Protein AF-A0A2A5DUU1-F1 (afdb_monomer)

Solvent-accessible surface area (backbone atoms only — not comparable to full-atom values): 7244 Å² total; per-residue (Å²): 137,86,80,73,87,77,82,71,78,72,78,77,80,67,63,37,72,60,85,49,74,66,54,53,49,50,52,52,51,27,50,52,50,21,58,73,30,37,87,80,29,57,70,79,56,52,20,48,47,55,41,53,52,52,51,52,49,44,42,37,65,31,34,47,46,62,47,83,83,57,50,54,77,48,55,52,60,48,50,54,52,50,54,54,34,72,78,40,67,88,54,61,54,82,56,53,51,56,53,54,51,48,49,52,51,50,53,52,50,53,36,66,72,35,98,82,50,42,12,61,88,56,78,130

Structure (mmCIF, N/CA/C/O backbone):
data_AF-A0A2A5DUU1-F1
#
_entry.id   AF-A0A2A5DUU1-F1
#
loop_
_atom_site.group_PDB
_atom_site.id
_atom_site.type_symbol
_atom_site.label_atom_id
_atom_site.label_alt_id
_atom_site.label_comp_id
_atom_site.label_asym_id
_atom_site.label_entity_id
_atom_site.label_seq_id
_atom_site.pdbx_PDB_ins_code
_atom_site.Cartn_x
_atom_site.Cartn_y
_atom_site.Cartn_z
_atom_site.occupancy
_atom_site.B_iso_or_equiv
_atom_site.auth_seq_id
_atom_site.auth_comp_id
_atom_site.auth_asym_id
_atom_site.auth_atom_id
_atom_site.pdbx_PDB_model_num
ATOM 1 N N . MET A 1 1 ? -28.867 33.594 7.915 1.00 38.88 1 MET A N 1
ATOM 2 C CA . MET A 1 1 ? -28.422 32.859 6.708 1.00 38.88 1 MET A CA 1
ATOM 3 C C . MET A 1 1 ? -28.779 31.393 6.877 1.00 38.88 1 MET A C 1
ATOM 5 O O . MET A 1 1 ? -28.417 30.801 7.885 1.00 38.88 1 MET A O 1
ATOM 9 N N . ARG A 1 2 ? -29.594 30.869 5.960 1.00 39.72 2 ARG A N 1
ATOM 10 C CA . ARG A 1 2 ? -30.278 29.572 6.033 1.00 39.72 2 ARG A CA 1
ATOM 11 C C . ARG A 1 2 ? -29.425 28.554 5.268 1.00 39.72 2 ARG A C 1
ATOM 13 O O . ARG A 1 2 ? -29.314 28.666 4.052 1.00 39.72 2 ARG A O 1
ATOM 20 N N . TRP A 1 3 ? -28.778 27.630 5.972 1.00 48.56 3 TRP A N 1
ATOM 21 C CA . TRP A 1 3 ? -28.020 26.539 5.354 1.00 48.56 3 TRP A CA 1
ATOM 22 C C . TRP A 1 3 ? -28.996 25.430 4.934 1.00 48.56 3 TRP A C 1
ATOM 24 O O . TRP A 1 3 ? -29.920 25.110 5.680 1.00 48.56 3 TRP A O 1
ATOM 34 N N . GLY A 1 4 ? -28.841 24.943 3.698 1.00 47.44 4 GLY A N 1
ATOM 35 C CA . GLY A 1 4 ? -29.728 23.987 3.028 1.00 47.44 4 GLY A CA 1
ATOM 36 C C . GLY A 1 4 ? -29.785 22.601 3.685 1.00 47.44 4 GLY A C 1
ATOM 37 O O . GLY A 1 4 ? -29.107 22.365 4.686 1.00 47.44 4 GLY A O 1
ATOM 38 N N . PRO A 1 5 ? -30.617 21.687 3.147 1.00 51.97 5 PRO A N 1
ATOM 39 C CA . PRO A 1 5 ? -30.901 20.403 3.768 1.00 51.97 5 PRO A CA 1
ATOM 40 C C . PRO A 1 5 ? -29.599 19.627 3.933 1.00 51.97 5 PRO A C 1
ATOM 42 O O . PRO A 1 5 ? -28.876 19.351 2.978 1.00 51.97 5 PRO A O 1
ATOM 45 N N . PHE A 1 6 ? -29.309 19.356 5.196 1.00 50.03 6 PHE A N 1
ATOM 46 C CA . PHE A 1 6 ? -28.164 18.628 5.686 1.00 50.03 6 PHE A CA 1
ATOM 47 C C . PHE A 1 6 ? -27.941 17.356 4.857 1.00 50.03 6 PHE A C 1
ATOM 49 O O . PHE A 1 6 ? -28.693 16.391 4.977 1.00 50.03 6 PHE A O 1
ATOM 56 N N . LEU A 1 7 ? -26.849 17.317 4.089 1.00 45.41 7 LEU A N 1
ATOM 57 C CA . LEU A 1 7 ? -26.097 16.078 3.919 1.00 45.41 7 LEU A CA 1
ATOM 58 C C . LEU A 1 7 ? -25.581 15.719 5.314 1.00 45.41 7 LEU A C 1
ATOM 60 O O . LEU A 1 7 ? -24.480 16.097 5.714 1.00 45.41 7 LEU A O 1
ATOM 64 N N . THR A 1 8 ? -26.422 15.066 6.110 1.00 45.69 8 THR A N 1
ATOM 65 C CA . THR A 1 8 ? -25.992 14.396 7.327 1.00 45.69 8 THR A CA 1
ATOM 66 C C . THR A 1 8 ? -25.064 13.280 6.879 1.00 45.69 8 THR A C 1
ATOM 68 O O . THR A 1 8 ? -25.497 12.177 6.557 1.00 45.69 8 THR A O 1
ATOM 71 N N . PHE A 1 9 ? -23.764 13.570 6.824 1.00 40.12 9 PHE A N 1
ATOM 72 C CA . PHE A 1 9 ? -22.739 12.539 6.789 1.00 40.12 9 PHE A CA 1
ATOM 73 C C . PHE A 1 9 ? -22.858 11.768 8.103 1.00 40.12 9 PHE A C 1
ATOM 75 O O . PHE A 1 9 ? -22.238 12.111 9.110 1.00 40.12 9 PHE A O 1
ATOM 82 N N . SER A 1 10 ? -23.730 10.760 8.130 1.00 44.91 10 SER A N 1
ATOM 83 C CA . SER A 1 10 ? -23.796 9.822 9.235 1.00 44.91 10 SER A CA 1
ATOM 84 C C . SER A 1 10 ? -22.458 9.098 9.255 1.00 44.91 10 SER A C 1
ATOM 86 O O . SER A 1 10 ? -22.173 8.274 8.384 1.00 44.91 10 SER A O 1
ATOM 88 N N . VAL A 1 11 ? -21.603 9.444 10.216 1.00 50.75 11 VAL A N 1
ATOM 89 C CA . VAL A 1 11 ? -20.380 8.691 10.483 1.00 50.75 11 VAL A CA 1
ATOM 90 C C . VAL A 1 11 ? -20.832 7.303 10.911 1.00 50.75 11 VAL A C 1
ATOM 92 O O . VAL A 1 11 ? -21.287 7.109 12.038 1.00 50.75 11 VAL A O 1
ATOM 95 N N . GLN A 1 12 ? -20.788 6.356 9.979 1.00 52.03 12 GLN A N 1
ATOM 96 C CA . GLN A 1 12 ? -21.210 4.986 10.215 1.00 52.03 12 GLN A CA 1
ATOM 97 C C . GLN A 1 12 ? -20.211 4.358 11.199 1.00 52.03 12 GLN A C 1
ATOM 99 O O . GLN A 1 12 ? -19.122 3.926 10.826 1.00 52.03 12 GLN A O 1
ATOM 104 N N . LYS A 1 13 ? -20.569 4.381 12.489 1.00 54.84 13 LYS A N 1
ATOM 105 C CA . LYS A 1 13 ? -19.784 3.851 13.622 1.00 54.84 13 LYS A CA 1
ATOM 106 C C . LYS A 1 13 ? -19.772 2.320 13.692 1.00 54.84 13 LYS A C 1
ATOM 108 O O . LYS A 1 13 ? -19.287 1.754 14.665 1.00 54.84 13 LYS A O 1
ATOM 113 N N . GLU A 1 14 ? -20.328 1.642 12.697 1.00 59.09 14 GLU A N 1
ATOM 114 C CA . GLU A 1 14 ? -20.446 0.190 12.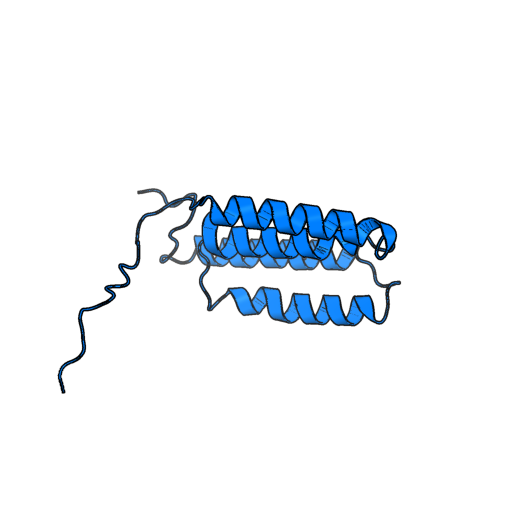704 1.00 59.09 14 GLU A CA 1
ATOM 115 C C . GLU A 1 14 ? -19.073 -0.451 12.516 1.00 59.09 14 GLU A C 1
ATOM 117 O O . GLU A 1 14 ? -18.386 -0.209 11.517 1.00 59.09 14 GLU A O 1
ATOM 122 N N . ALA A 1 15 ? -18.696 -1.259 13.505 1.00 62.38 15 ALA A N 1
ATOM 123 C CA . ALA A 1 15 ? -17.556 -2.154 13.465 1.00 62.38 15 ALA A CA 1
ATOM 124 C C . ALA A 1 15 ? -17.667 -3.112 12.272 1.00 62.38 15 ALA A C 1
ATOM 126 O O . ALA A 1 15 ? -18.700 -3.761 12.106 1.00 62.38 15 ALA A O 1
ATOM 127 N N . GLY A 1 16 ? -16.606 -3.234 11.471 1.00 66.75 16 GLY A N 1
ATOM 128 C CA . GLY A 1 16 ? -16.502 -4.313 10.486 1.00 66.75 16 GLY A CA 1
ATOM 129 C C . GLY A 1 16 ? -15.943 -3.933 9.117 1.00 66.75 16 GLY A C 1
ATOM 130 O O . GLY A 1 16 ? -15.595 -2.784 8.829 1.00 66.75 16 GLY A O 1
ATOM 131 N N . PHE A 1 17 ? -15.863 -4.956 8.270 1.00 73.62 17 PHE A N 1
ATOM 132 C CA . PHE A 1 17 ? -15.370 -4.906 6.897 1.00 73.62 17 PHE A CA 1
ATOM 133 C C . PHE A 1 17 ? -16.336 -4.151 5.978 1.00 73.62 17 PHE A C 1
ATOM 135 O O . PHE A 1 17 ? -17.530 -4.450 5.966 1.00 73.62 17 PHE A O 1
ATOM 142 N N . ARG A 1 18 ? -15.833 -3.191 5.191 1.00 73.81 18 ARG A N 1
ATOM 143 C CA . ARG A 1 18 ? -16.606 -2.576 4.101 1.00 73.81 18 ARG A CA 1
ATOM 144 C C . ARG A 1 18 ? -16.144 -3.166 2.783 1.00 73.81 18 ARG A C 1
ATOM 146 O O . ARG A 1 18 ? -14.967 -3.084 2.453 1.00 73.81 18 ARG A O 1
ATOM 153 N N . PHE A 1 19 ? -17.075 -3.743 2.042 1.00 77.44 19 PHE A N 1
ATOM 154 C CA . PHE A 1 19 ? -16.822 -4.185 0.683 1.00 77.44 19 PHE A CA 1
ATOM 155 C C . PHE A 1 19 ? -17.954 -3.709 -0.197 1.00 77.44 19 PHE A C 1
ATOM 157 O O . PHE A 1 19 ? -19.097 -4.130 -0.022 1.00 77.44 19 PHE A O 1
ATOM 164 N N . ASN A 1 20 ? -17.640 -2.787 -1.095 1.00 83.19 20 ASN A N 1
ATOM 165 C CA . ASN A 1 20 ? -18.599 -2.232 -2.026 1.00 83.19 20 ASN A CA 1
ATOM 166 C C . ASN A 1 20 ? -18.297 -2.697 -3.457 1.00 83.19 20 ASN A C 1
ATOM 168 O O . ASN A 1 20 ? -17.162 -3.036 -3.793 1.00 83.19 20 ASN A O 1
ATOM 172 N N . LEU A 1 21 ? -19.301 -2.640 -4.336 1.00 82.94 21 LEU A N 1
ATOM 173 C CA . LEU A 1 21 ? -19.124 -2.926 -5.765 1.00 82.94 21 LEU A CA 1
ATOM 174 C C . LEU A 1 21 ? -18.076 -2.000 -6.408 1.00 82.94 21 LEU A C 1
ATOM 176 O O . LEU A 1 21 ? -17.370 -2.398 -7.329 1.00 82.94 21 LEU A O 1
ATOM 180 N N . ILE A 1 22 ? -17.960 -0.772 -5.893 1.00 84.56 22 ILE A N 1
ATOM 181 C CA . ILE A 1 22 ? -16.952 0.208 -6.315 1.00 84.56 22 ILE A CA 1
ATOM 182 C C . ILE A 1 22 ? -15.538 -0.284 -5.980 1.00 84.56 22 ILE A C 1
ATOM 184 O O . ILE A 1 22 ? -14.646 -0.152 -6.813 1.00 84.56 22 ILE A O 1
ATOM 188 N N . ASP A 1 23 ? -15.331 -0.888 -4.805 1.00 83.88 23 ASP A N 1
ATOM 189 C CA . ASP A 1 23 ? -14.027 -1.439 -4.418 1.00 83.88 23 ASP A CA 1
ATOM 190 C C . ASP A 1 23 ? -13.648 -2.617 -5.322 1.00 83.88 23 ASP A C 1
ATOM 192 O O . ASP A 1 23 ? -12.506 -2.717 -5.764 1.00 83.88 23 ASP A O 1
ATOM 196 N N . LEU A 1 24 ? -14.620 -3.476 -5.657 1.00 86.62 24 LEU A N 1
ATOM 197 C CA . LEU A 1 24 ? -14.421 -4.559 -6.620 1.00 86.62 24 LEU A CA 1
ATOM 198 C C . LEU A 1 24 ? -14.030 -4.005 -7.999 1.00 86.62 24 LEU A C 1
ATOM 200 O O . LEU A 1 24 ? -13.055 -4.464 -8.592 1.00 86.62 24 LEU A O 1
ATOM 204 N N . GLY A 1 25 ? -14.743 -2.983 -8.480 1.00 89.50 25 GLY A N 1
ATOM 205 C CA . GLY A 1 25 ? -14.418 -2.295 -9.730 1.00 89.50 25 GLY A CA 1
ATOM 206 C C . GLY A 1 25 ? -13.014 -1.684 -9.718 1.00 89.50 25 GLY A C 1
ATOM 207 O O . GLY A 1 25 ? -12.273 -1.837 -10.689 1.00 89.50 25 GLY A O 1
ATOM 208 N N . LEU A 1 26 ? -12.610 -1.065 -8.605 1.00 88.81 26 LEU A N 1
ATOM 209 C CA . LEU A 1 26 ? -11.265 -0.518 -8.417 1.00 88.81 26 LEU A CA 1
ATOM 210 C C . LEU A 1 26 ? -10.196 -1.619 -8.449 1.00 88.81 26 LEU A C 1
ATOM 212 O O . LEU A 1 26 ? -9.189 -1.465 -9.133 1.00 88.81 26 LEU A O 1
ATOM 216 N N . ILE A 1 27 ? -10.413 -2.743 -7.759 1.00 89.19 27 ILE A N 1
ATOM 217 C CA . ILE A 1 27 ? -9.487 -3.886 -7.768 1.00 89.19 27 ILE A CA 1
ATOM 218 C C . ILE A 1 27 ? -9.344 -4.453 -9.185 1.00 89.19 27 ILE A C 1
ATOM 220 O O . ILE A 1 27 ? -8.222 -4.697 -9.636 1.00 89.19 27 ILE A O 1
ATOM 224 N N . CYS A 1 28 ? -10.450 -4.619 -9.918 1.00 91.81 28 CYS A N 1
ATOM 225 C CA . CYS A 1 28 ? -10.420 -5.058 -11.314 1.00 91.81 28 CYS A CA 1
ATOM 226 C C . CYS A 1 28 ? -9.651 -4.071 -12.200 1.00 91.81 28 CYS A C 1
ATOM 228 O O . CYS A 1 28 ? -8.775 -4.484 -12.958 1.00 91.81 28 CYS A O 1
ATOM 230 N N . PHE A 1 29 ? -9.924 -2.771 -12.072 1.00 93.50 29 PHE A N 1
ATOM 231 C CA . PHE A 1 29 ? -9.233 -1.723 -12.821 1.00 93.50 29 PHE A CA 1
ATOM 232 C C . PHE A 1 29 ? -7.722 -1.720 -12.553 1.00 93.50 29 PHE A C 1
ATOM 234 O O . PHE A 1 29 ? -6.926 -1.685 -13.492 1.00 93.50 29 PHE A O 1
ATOM 241 N N . LEU A 1 30 ? -7.309 -1.814 -11.287 1.00 93.12 30 LEU A N 1
ATOM 242 C CA . LEU A 1 30 ? -5.896 -1.871 -10.913 1.00 93.12 30 LEU A CA 1
ATOM 243 C C . LEU A 1 30 ? -5.227 -3.159 -11.402 1.00 93.12 30 LEU A C 1
ATOM 245 O O . LEU A 1 30 ? -4.094 -3.103 -11.866 1.00 93.12 30 LEU A O 1
ATOM 249 N N . S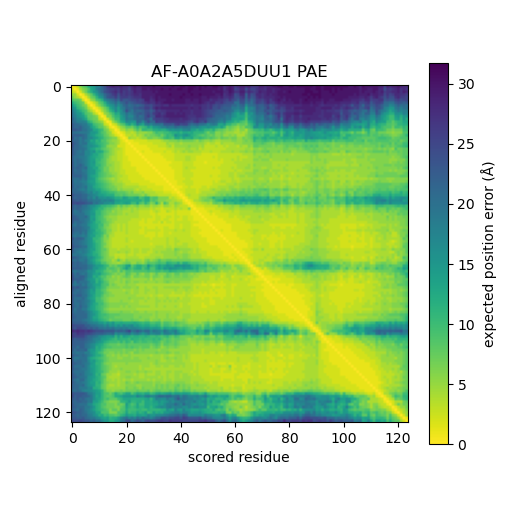ER A 1 31 ? -5.936 -4.291 -11.375 1.00 91.94 31 SER A N 1
ATOM 250 C CA . SER A 1 31 ? -5.441 -5.566 -11.915 1.00 91.94 31 SER A CA 1
ATOM 251 C C . SER A 1 31 ? -5.190 -5.479 -13.419 1.00 91.94 31 SER A C 1
ATOM 253 O O . SER A 1 31 ? -4.121 -5.864 -13.890 1.00 91.94 31 SER A O 1
ATOM 255 N N . ILE A 1 32 ? -6.144 -4.921 -14.172 1.00 94.38 32 ILE A N 1
ATOM 256 C CA . ILE A 1 32 ? -6.008 -4.696 -15.616 1.00 94.38 32 ILE A CA 1
ATOM 257 C C . ILE A 1 32 ? -4.862 -3.721 -15.890 1.00 94.38 32 ILE A C 1
ATOM 259 O O . ILE A 1 32 ? -4.031 -3.982 -16.753 1.00 94.38 32 ILE A O 1
ATOM 263 N N . THR A 1 33 ? -4.768 -2.631 -15.128 1.00 93.06 33 THR A N 1
ATOM 264 C CA . THR A 1 33 ? -3.683 -1.649 -15.263 1.00 93.06 33 THR A CA 1
ATOM 265 C C . THR A 1 33 ? -2.319 -2.302 -15.033 1.00 93.06 33 THR A C 1
ATOM 267 O O . THR A 1 33 ? -1.413 -2.141 -15.846 1.00 93.06 33 THR A O 1
ATOM 270 N N . SER A 1 34 ? -2.178 -3.101 -13.973 1.00 91.62 34 SER A N 1
ATOM 271 C CA . SER A 1 34 ? -0.963 -3.870 -13.697 1.00 91.62 34 SER A CA 1
ATOM 272 C C . SER A 1 34 ? -0.632 -4.865 -14.811 1.00 91.62 34 SER A C 1
ATOM 274 O O . SER A 1 34 ? 0.532 -4.994 -15.184 1.00 91.62 34 SER A O 1
ATOM 276 N N . TRP A 1 35 ? -1.634 -5.529 -15.392 1.00 91.75 35 TRP A N 1
ATOM 277 C CA . TRP A 1 35 ? -1.441 -6.427 -16.534 1.00 91.75 35 TRP A CA 1
ATOM 278 C C . TRP A 1 35 ? -0.959 -5.683 -17.785 1.00 91.75 35 TRP A C 1
ATOM 280 O O . TRP A 1 35 ? -0.019 -6.120 -18.443 1.00 91.75 35 TRP A O 1
ATOM 290 N N . LEU A 1 36 ? -1.555 -4.529 -18.094 1.00 93.50 36 LEU A N 1
ATOM 291 C CA . LEU A 1 36 ? -1.166 -3.694 -19.235 1.00 93.50 36 LEU A CA 1
ATOM 292 C C . LEU A 1 36 ? 0.236 -3.090 -19.077 1.00 93.50 36 LEU A C 1
ATOM 294 O O . LEU A 1 36 ? 0.912 -2.847 -20.074 1.00 93.50 36 LEU A O 1
ATOM 298 N N . LEU A 1 37 ? 0.690 -2.871 -17.840 1.00 91.25 37 LEU A N 1
ATOM 299 C CA . LEU A 1 37 ? 2.037 -2.381 -17.539 1.00 91.25 37 LEU A CA 1
ATOM 300 C C . LEU A 1 37 ? 3.105 -3.479 -17.561 1.00 91.25 37 LEU A C 1
ATOM 302 O O . LEU A 1 37 ? 4.287 -3.156 -17.667 1.00 91.25 37 LEU A O 1
ATOM 306 N N . LEU A 1 38 ? 2.721 -4.758 -17.501 1.00 89.31 38 LEU A N 1
ATOM 307 C CA . LEU A 1 38 ? 3.642 -5.895 -17.522 1.00 89.31 38 LEU A CA 1
ATOM 308 C C . LEU A 1 38 ? 4.686 -5.846 -18.659 1.00 89.31 38 LEU A C 1
ATOM 310 O O . LEU A 1 38 ? 5.863 -6.044 -18.356 1.00 89.31 38 LEU A O 1
ATOM 314 N N . PRO A 1 39 ? 4.337 -5.577 -19.936 1.00 89.38 39 PRO A N 1
ATOM 315 C CA . PRO A 1 39 ? 5.329 -5.522 -21.013 1.00 89.38 39 PRO A CA 1
ATOM 316 C C . PRO A 1 39 ? 6.289 -4.327 -20.916 1.00 89.38 39 PRO A C 1
ATOM 318 O O . PRO A 1 39 ? 7.391 -4.404 -21.447 1.00 89.38 39 PRO A O 1
ATOM 321 N N . VAL A 1 40 ? 5.894 -3.238 -20.246 1.00 86.62 40 VAL A N 1
ATOM 322 C CA . VAL A 1 40 ? 6.682 -1.993 -20.153 1.00 86.62 40 VAL A CA 1
ATOM 323 C C . VAL A 1 40 ? 7.568 -1.981 -18.905 1.00 86.62 40 VAL A C 1
ATOM 325 O O . VAL A 1 40 ? 8.690 -1.492 -18.935 1.00 86.62 40 VAL A O 1
ATOM 328 N N . LEU A 1 41 ? 7.062 -2.527 -17.800 1.00 82.25 41 LEU A N 1
ATOM 329 C CA . LEU A 1 41 ? 7.618 -2.393 -16.453 1.00 82.25 41 LEU A CA 1
ATOM 330 C C . LEU A 1 41 ? 7.929 -3.760 -15.827 1.00 82.25 41 LEU A C 1
ATOM 332 O O . LEU A 1 41 ? 7.706 -3.987 -14.634 1.00 82.25 41 LEU A O 1
ATOM 336 N N . LYS A 1 42 ? 8.417 -4.696 -16.648 1.00 77.31 42 LYS A N 1
ATOM 337 C CA . LYS A 1 42 ? 8.776 -6.050 -16.205 1.00 77.31 42 LYS A CA 1
ATOM 338 C C . LYS A 1 42 ? 9.954 -6.042 -15.231 1.00 77.31 42 LYS A C 1
ATOM 340 O O . LYS A 1 42 ? 10.002 -6.864 -14.315 1.00 77.31 42 LYS A O 1
ATOM 345 N N . GLU A 1 43 ? 10.898 -5.123 -15.423 1.00 72.25 43 GLU A N 1
ATOM 346 C CA . GLU A 1 43 ? 12.067 -5.006 -14.556 1.00 72.25 43 GLU A CA 1
ATOM 347 C C . GLU A 1 43 ? 11.658 -4.583 -13.141 1.00 72.25 43 GLU A C 1
ATOM 349 O O . GLU A 1 43 ? 10.886 -3.645 -12.942 1.00 72.25 43 GLU A O 1
ATOM 354 N N . GLY A 1 44 ? 12.133 -5.328 -12.140 1.00 69.06 44 GLY A N 1
ATOM 355 C CA . GLY A 1 44 ? 11.872 -5.030 -10.731 1.00 69.06 44 GLY A CA 1
ATOM 356 C C . GLY A 1 44 ? 10.423 -5.217 -10.265 1.00 69.06 44 GLY A C 1
ATOM 357 O O . GLY A 1 44 ? 10.099 -4.778 -9.170 1.00 69.06 44 GLY A O 1
ATOM 358 N N . TYR A 1 45 ? 9.549 -5.868 -11.046 1.00 80.75 45 TYR A N 1
ATOM 359 C CA . TYR A 1 45 ? 8.127 -6.059 -10.703 1.00 80.75 45 TYR A CA 1
ATOM 360 C C . TYR A 1 45 ? 7.332 -4.752 -10.527 1.00 80.75 45 TYR A C 1
ATOM 362 O O . TYR A 1 45 ? 6.286 -4.726 -9.876 1.00 80.75 45 TYR A O 1
ATOM 370 N N . LEU A 1 46 ? 7.795 -3.670 -11.159 1.00 82.31 46 LEU A N 1
ATOM 371 C CA . LEU A 1 46 ? 7.174 -2.343 -11.130 1.00 82.31 46 LEU A CA 1
ATOM 372 C C . LEU A 1 46 ? 5.699 -2.361 -11.569 1.00 82.31 46 LEU A C 1
ATOM 374 O O . LEU A 1 46 ? 4.872 -1.614 -11.047 1.00 82.31 46 LEU A O 1
ATOM 378 N N . PHE A 1 47 ? 5.337 -3.263 -12.482 1.00 84.88 47 PHE A N 1
ATOM 379 C CA . PHE A 1 47 ? 3.953 -3.454 -12.917 1.00 84.88 47 PHE A CA 1
ATOM 380 C C . PHE A 1 47 ? 2.975 -3.796 -11.770 1.00 84.88 47 PHE A C 1
ATOM 382 O O . PHE A 1 47 ? 1.778 -3.555 -11.909 1.00 84.88 47 PHE A O 1
ATOM 389 N N . LEU A 1 48 ? 3.447 -4.306 -10.623 1.00 87.56 48 LEU A N 1
ATOM 390 C CA . LEU A 1 48 ? 2.614 -4.620 -9.450 1.00 87.56 48 LEU A CA 1
ATOM 391 C C . LEU A 1 48 ? 2.317 -3.412 -8.551 1.00 87.56 48 LEU A C 1
ATOM 393 O O . LEU A 1 48 ? 1.468 -3.515 -7.665 1.00 87.56 48 LEU A O 1
ATOM 397 N N . ILE A 1 49 ? 2.976 -2.268 -8.759 1.00 87.56 49 ILE A N 1
ATOM 398 C CA . ILE A 1 49 ? 2.802 -1.082 -7.907 1.00 87.56 49 ILE A CA 1
ATOM 399 C C . ILE A 1 49 ? 1.334 -0.631 -7.805 1.00 87.56 49 ILE A C 1
ATOM 401 O O . ILE A 1 49 ? 0.884 -0.417 -6.677 1.00 87.56 49 ILE A O 1
ATOM 405 N N . PRO A 1 50 ? 0.557 -0.501 -8.904 1.00 89.50 50 PRO A N 1
ATOM 406 C CA . PRO A 1 50 ? -0.842 -0.080 -8.811 1.0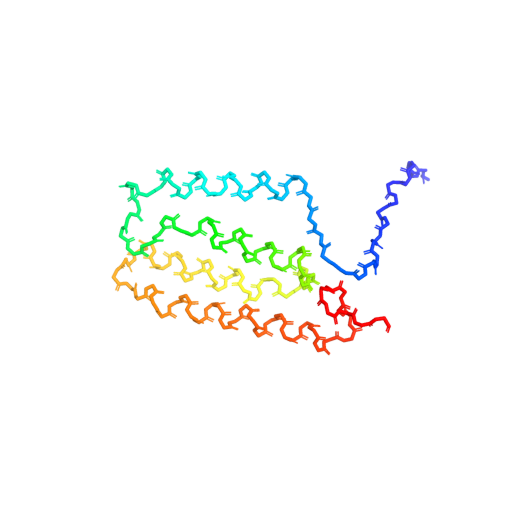0 89.50 50 PRO A CA 1
ATOM 407 C C . PRO A 1 50 ? -1.672 -1.002 -7.912 1.00 89.50 50 PRO A C 1
ATOM 409 O O . PRO A 1 50 ? -2.411 -0.526 -7.050 1.00 89.50 50 PRO A O 1
ATOM 412 N N . LEU A 1 51 ? -1.493 -2.319 -8.059 1.00 90.31 51 LEU A N 1
ATOM 413 C CA . LEU A 1 51 ? -2.128 -3.323 -7.207 1.00 90.31 51 LEU A CA 1
ATOM 414 C C . LEU A 1 51 ? -1.705 -3.195 -5.743 1.00 90.31 51 LEU A C 1
ATOM 416 O O . LEU A 1 51 ? -2.560 -3.201 -4.861 1.00 90.31 51 LEU A O 1
ATOM 420 N N . TYR A 1 52 ? -0.408 -3.044 -5.472 1.00 89.69 52 TYR A N 1
ATOM 421 C CA . TYR A 1 52 ? 0.111 -2.909 -4.111 1.00 89.69 52 TYR A CA 1
ATOM 422 C C . TYR A 1 52 ? -0.421 -1.654 -3.403 1.00 89.69 52 TYR A C 1
ATOM 424 O O . TYR A 1 52 ? -0.824 -1.717 -2.237 1.00 89.69 52 TYR A O 1
ATOM 432 N N . ILE A 1 53 ? -0.464 -0.520 -4.110 1.00 89.62 53 ILE A N 1
ATOM 433 C CA . ILE A 1 53 ? -1.025 0.737 -3.602 1.00 89.62 53 ILE A CA 1
ATOM 434 C C . ILE A 1 53 ? -2.515 0.560 -3.313 1.00 89.62 53 ILE A C 1
ATOM 436 O O . ILE A 1 53 ? -2.958 0.847 -2.201 1.00 89.62 53 ILE A O 1
ATOM 440 N N . GLY A 1 54 ? -3.281 0.043 -4.278 1.00 90.12 54 GLY A N 1
ATOM 441 C CA . GLY A 1 54 ? -4.717 -0.169 -4.110 1.00 90.12 54 GLY A CA 1
ATOM 442 C C . GLY A 1 54 ? -5.045 -1.106 -2.959 1.00 90.12 54 GLY A C 1
ATOM 443 O O . GLY A 1 54 ? -5.893 -0.786 -2.133 1.00 90.12 54 GLY A O 1
ATOM 444 N N . TYR A 1 55 ? -4.323 -2.221 -2.851 1.00 89.38 55 TYR A N 1
ATOM 445 C CA . TYR A 1 55 ? -4.459 -3.151 -1.737 1.00 89.38 55 TYR A CA 1
ATOM 446 C C . TYR A 1 55 ? -4.152 -2.482 -0.391 1.00 89.38 55 TYR A C 1
ATOM 448 O O . TYR A 1 55 ? -4.896 -2.653 0.573 1.00 89.38 55 TYR A O 1
ATOM 456 N N . SER A 1 56 ? -3.090 -1.678 -0.316 1.00 90.19 56 SER A N 1
ATOM 457 C CA . SER A 1 56 ? -2.700 -1.001 0.925 1.00 90.19 56 SER A CA 1
ATOM 458 C C . SER A 1 56 ? -3.737 0.034 1.370 1.00 90.19 56 SER A C 1
ATOM 460 O O . SER A 1 56 ? -4.119 0.046 2.540 1.00 90.19 56 SER A O 1
ATOM 462 N N . PHE A 1 57 ? -4.272 0.837 0.446 1.00 88.19 57 PHE A N 1
ATOM 463 C CA . PHE A 1 57 ? -5.373 1.756 0.751 1.00 88.19 57 PHE A CA 1
ATOM 464 C C . PHE A 1 57 ? -6.671 1.022 1.078 1.00 88.19 57 PHE A C 1
ATOM 466 O O . PHE A 1 57 ? -7.375 1.411 2.004 1.00 88.19 57 PHE A O 1
ATOM 473 N N . PHE A 1 58 ? -6.970 -0.080 0.393 1.00 88.12 58 PHE A N 1
ATOM 474 C CA . PHE A 1 58 ? -8.116 -0.918 0.723 1.00 88.12 58 PHE A CA 1
ATOM 475 C C . PHE A 1 58 ? -8.020 -1.439 2.167 1.00 88.12 58 PHE A C 1
ATOM 477 O O . PHE A 1 58 ? -8.976 -1.327 2.936 1.00 88.12 58 PHE A O 1
ATOM 484 N N . LEU A 1 59 ? -6.843 -1.912 2.590 1.00 87.31 59 LEU A N 1
ATOM 485 C CA . LEU A 1 59 ? -6.613 -2.289 3.983 1.00 87.31 59 LEU A CA 1
ATOM 486 C C . LEU A 1 59 ? -6.821 -1.105 4.936 1.00 87.31 59 LEU A C 1
ATOM 488 O O . LEU A 1 59 ? -7.491 -1.241 5.959 1.00 87.31 59 LEU A O 1
ATOM 492 N N . PHE A 1 60 ? -6.265 0.059 4.616 1.00 87.19 60 PHE A N 1
ATOM 493 C CA . PHE A 1 60 ? -6.317 1.225 5.494 1.00 87.19 60 PHE A CA 1
ATOM 494 C C . PHE A 1 60 ? -7.717 1.816 5.639 1.00 87.19 60 PHE A C 1
ATOM 496 O O . PHE A 1 60 ? -8.135 2.113 6.760 1.00 87.19 60 PHE A O 1
ATOM 503 N N . CYS A 1 61 ? -8.448 1.949 4.537 1.00 84.06 61 CYS A N 1
ATOM 504 C CA . CYS A 1 61 ? -9.722 2.653 4.491 1.00 84.06 61 CYS A CA 1
ATOM 505 C C . CYS A 1 61 ? -10.919 1.721 4.728 1.00 84.06 61 CYS A C 1
ATOM 507 O O . CYS A 1 61 ? -11.857 2.108 5.425 1.00 84.06 61 CYS A O 1
ATOM 509 N N . ASN A 1 62 ? -10.889 0.493 4.197 1.00 84.19 62 ASN A N 1
ATOM 510 C CA . ASN A 1 62 ? -12.044 -0.414 4.211 1.00 84.19 62 ASN A CA 1
ATOM 511 C C . ASN A 1 62 ? -11.950 -1.521 5.274 1.00 84.19 62 ASN A C 1
ATOM 513 O O . ASN A 1 62 ? -12.974 -1.892 5.856 1.00 84.19 62 ASN A O 1
ATOM 517 N N . VAL A 1 63 ? -10.743 -2.028 5.559 1.00 84.50 63 VAL A N 1
ATOM 518 C CA . VAL A 1 63 ? -10.536 -3.156 6.491 1.00 84.50 63 VAL A CA 1
ATOM 519 C C . VAL A 1 63 ? -10.256 -2.685 7.919 1.00 84.50 63 VAL A C 1
ATOM 521 O O . VAL A 1 63 ? -11.008 -3.000 8.841 1.00 84.50 63 VAL A O 1
ATOM 524 N N . PHE A 1 64 ? -9.180 -1.921 8.107 1.00 83.94 64 PHE A N 1
ATOM 525 C CA . PHE A 1 64 ? -8.676 -1.509 9.420 1.00 83.94 64 PHE A CA 1
ATOM 526 C C . PHE A 1 64 ? -9.118 -0.097 9.822 1.00 83.94 64 PHE A C 1
ATOM 528 O O . PHE A 1 64 ? -9.004 0.270 10.990 1.00 83.94 64 PHE A O 1
ATOM 535 N N . ARG A 1 65 ? -9.642 0.702 8.881 1.00 81.62 65 ARG A N 1
ATOM 536 C CA . ARG A 1 65 ? -10.152 2.067 9.117 1.00 81.62 65 ARG A CA 1
ATOM 537 C C . ARG A 1 65 ? -9.191 2.908 9.969 1.00 81.62 65 ARG A C 1
ATOM 539 O O . ARG A 1 65 ? -9.552 3.467 11.009 1.00 81.62 65 ARG A O 1
ATOM 546 N N . ILE A 1 66 ? -7.931 2.963 9.544 1.00 80.38 66 ILE A N 1
ATOM 547 C CA . ILE A 1 66 ? -6.842 3.603 10.297 1.00 80.38 66 ILE A CA 1
ATOM 548 C C . ILE A 1 66 ? -7.079 5.117 10.411 1.00 80.38 66 ILE A C 1
ATOM 550 O O . ILE A 1 66 ? -6.829 5.728 11.459 1.00 80.38 66 ILE A O 1
ATOM 554 N N . GLY A 1 67 ? -7.703 5.687 9.381 1.00 72.44 67 GLY A N 1
ATOM 555 C CA . GLY A 1 67 ? -8.099 7.083 9.301 1.00 72.44 67 GLY A CA 1
ATOM 556 C C . GLY A 1 67 ? -6.957 7.984 8.837 1.00 72.44 67 GLY A C 1
ATOM 557 O O . GLY A 1 67 ? -5.778 7.710 9.070 1.00 72.44 67 GLY A O 1
ATOM 558 N N . ASN A 1 68 ? -7.334 9.120 8.252 1.00 77.62 68 ASN A N 1
ATOM 559 C CA . ASN A 1 68 ? -6.462 10.001 7.465 1.00 77.62 68 ASN A CA 1
ATOM 560 C C . ASN A 1 68 ? -5.222 10.544 8.195 1.00 77.62 68 ASN A C 1
ATOM 562 O O . ASN A 1 68 ? -4.327 11.077 7.554 1.00 77.62 68 ASN A O 1
ATOM 566 N N . LYS A 1 69 ? -5.150 10.469 9.531 1.00 82.88 69 LYS A N 1
ATOM 567 C CA . LYS A 1 69 ? -3.996 10.982 10.292 1.00 82.88 69 LYS A CA 1
ATOM 56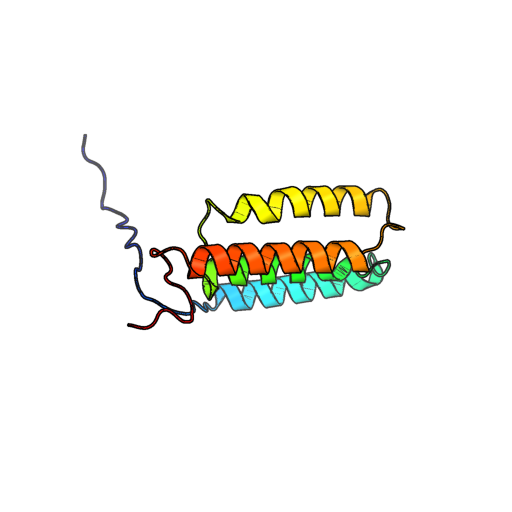8 C C . LYS A 1 69 ? -2.786 10.048 10.252 1.00 82.88 69 LYS A C 1
ATOM 570 O O . LYS A 1 69 ? -1.666 10.531 10.363 1.00 82.88 69 LYS A O 1
ATOM 575 N N . LEU A 1 70 ? -3.003 8.735 10.138 1.00 84.31 70 LEU A N 1
ATOM 576 C CA . LEU A 1 70 ? -1.921 7.742 10.162 1.00 84.31 70 LEU A CA 1
ATOM 577 C C . LEU A 1 70 ? -1.478 7.313 8.758 1.00 84.31 70 LEU A C 1
ATOM 579 O O . LEU A 1 70 ? -0.329 6.928 8.575 1.00 84.31 70 LEU A O 1
ATOM 583 N N . GLU A 1 71 ? -2.352 7.439 7.760 1.00 85.75 71 GLU A N 1
ATOM 584 C CA . GLU A 1 71 ? -2.053 7.117 6.358 1.00 85.75 71 GLU A CA 1
ATOM 585 C C . GLU A 1 71 ? -0.818 7.858 5.791 1.00 85.75 71 GLU A C 1
ATOM 587 O O . GLU A 1 71 ? -0.003 7.200 5.133 1.00 85.75 71 GLU A O 1
ATOM 592 N N . PRO A 1 72 ? -0.587 9.163 6.078 1.00 90.19 72 PRO A N 1
ATOM 593 C CA . PRO A 1 72 ? 0.577 9.899 5.574 1.00 90.19 72 PRO A CA 1
ATOM 594 C C . PRO A 1 72 ? 1.916 9.325 6.018 1.00 90.19 72 PRO A C 1
ATOM 596 O O . PRO A 1 72 ? 2.883 9.392 5.263 1.00 90.19 72 PRO A O 1
ATOM 599 N N . PHE A 1 73 ? 1.971 8.698 7.195 1.00 91.62 73 PHE A N 1
ATOM 600 C CA . PHE A 1 73 ? 3.191 8.055 7.684 1.00 91.62 73 PHE A CA 1
ATOM 601 C C . PHE A 1 73 ? 3.605 6.849 6.843 1.00 91.62 73 PHE A C 1
ATOM 603 O O . PHE A 1 73 ? 4.751 6.426 6.931 1.00 91.62 73 PHE A O 1
ATOM 610 N N . TRP A 1 74 ? 2.705 6.309 6.021 1.00 93.00 74 TRP A N 1
ATOM 611 C CA . TRP A 1 74 ? 3.019 5.237 5.088 1.00 93.00 74 TRP A CA 1
ATOM 612 C C . TRP A 1 74 ? 3.193 5.749 3.659 1.00 93.00 74 TRP A C 1
ATOM 614 O O . TRP A 1 74 ? 4.242 5.519 3.058 1.00 93.00 74 TRP A O 1
ATOM 624 N N . TYR A 1 75 ? 2.204 6.467 3.105 1.00 90.19 75 TYR A N 1
ATOM 625 C CA . TYR A 1 75 ? 2.228 6.783 1.671 1.00 90.19 75 TYR A CA 1
ATOM 626 C C . TYR A 1 75 ? 3.285 7.831 1.307 1.00 90.19 75 TYR A C 1
ATOM 628 O O . TYR A 1 75 ? 3.808 7.777 0.197 1.00 90.19 75 TYR A O 1
ATOM 636 N N . ILE A 1 76 ? 3.634 8.764 2.206 1.00 93.12 76 ILE A N 1
ATOM 637 C CA . ILE A 1 76 ? 4.681 9.768 1.945 1.00 93.12 76 ILE A CA 1
ATOM 638 C C . ILE A 1 76 ? 6.048 9.091 1.783 1.00 93.12 76 ILE A C 1
ATOM 640 O O . ILE A 1 76 ? 6.633 9.213 0.703 1.00 93.12 76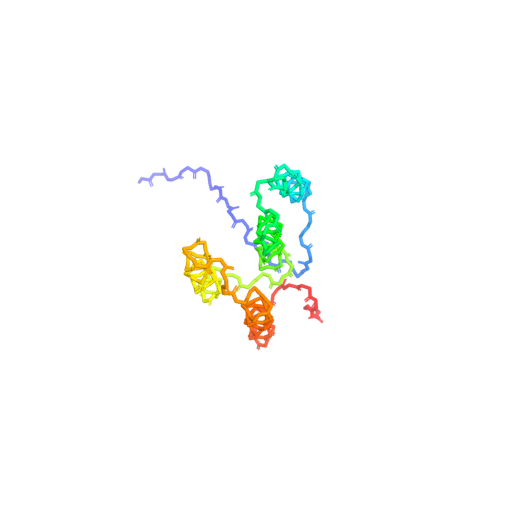 ILE A O 1
ATOM 644 N N . PRO A 1 77 ? 6.570 8.347 2.782 1.00 92.81 77 PRO A N 1
ATOM 645 C CA . PRO A 1 77 ? 7.864 7.693 2.624 1.00 92.81 77 PRO A CA 1
ATOM 646 C C . PRO A 1 77 ? 7.838 6.628 1.522 1.00 92.81 77 PRO A C 1
ATOM 648 O O . PRO A 1 77 ? 8.830 6.493 0.808 1.00 92.81 77 PRO A O 1
ATOM 651 N N . PHE A 1 78 ? 6.711 5.933 1.314 1.00 91.31 78 PHE A N 1
ATOM 652 C CA . PHE A 1 78 ? 6.573 4.975 0.214 1.00 91.31 78 PHE A CA 1
ATOM 653 C C . PHE A 1 78 ? 6.693 5.655 -1.155 1.00 91.31 78 PHE A C 1
ATOM 655 O O . PHE A 1 78 ? 7.428 5.175 -2.013 1.00 91.31 78 PHE A O 1
ATOM 662 N N . SER A 1 79 ? 6.036 6.802 -1.351 1.00 90.94 79 SER A N 1
ATOM 663 C CA . SER A 1 79 ? 6.100 7.557 -2.611 1.00 90.94 79 SER A CA 1
ATOM 664 C C . SER A 1 79 ? 7.505 8.092 -2.885 1.00 90.94 79 SER A C 1
ATOM 666 O O . SER A 1 79 ? 7.965 8.052 -4.023 1.00 90.94 79 SER A O 1
ATOM 668 N N . ILE A 1 80 ? 8.216 8.542 -1.844 1.00 91.56 80 ILE A N 1
ATOM 669 C CA . ILE A 1 80 ? 9.616 8.977 -1.957 1.00 91.56 80 ILE A CA 1
ATOM 670 C C . ILE A 1 80 ? 10.510 7.798 -2.355 1.00 91.56 80 ILE A C 1
ATOM 672 O O . ILE A 1 80 ? 11.301 7.917 -3.291 1.00 91.56 80 ILE A O 1
ATOM 676 N N . ALA A 1 81 ? 10.373 6.652 -1.683 1.00 89.38 81 ALA A N 1
ATOM 677 C CA . ALA A 1 81 ? 11.144 5.455 -2.005 1.00 89.38 81 ALA A CA 1
ATOM 678 C C . ALA A 1 81 ? 10.867 4.975 -3.435 1.00 89.38 81 ALA A C 1
ATOM 680 O O . ALA A 1 81 ? 11.802 4.674 -4.173 1.00 89.38 81 ALA A O 1
ATOM 681 N N . LEU A 1 82 ? 9.598 4.974 -3.845 1.00 87.50 82 LEU A N 1
ATOM 682 C CA . LEU A 1 82 ? 9.184 4.624 -5.196 1.00 87.50 82 LEU A CA 1
ATOM 683 C C . LEU A 1 82 ? 9.782 5.574 -6.243 1.00 87.50 82 LEU A C 1
ATOM 685 O O . LEU A 1 82 ? 10.299 5.119 -7.260 1.00 87.50 82 LEU A O 1
ATOM 689 N N . TYR A 1 83 ? 9.758 6.883 -5.989 1.00 88.31 83 TYR A N 1
ATOM 690 C CA . TYR A 1 83 ? 10.367 7.866 -6.881 1.00 88.31 83 TYR A CA 1
ATOM 691 C C . TYR A 1 83 ? 11.872 7.619 -7.055 1.00 88.31 83 TYR A C 1
ATOM 693 O O . TYR A 1 83 ? 12.363 7.566 -8.181 1.00 88.31 83 TYR A O 1
ATOM 701 N N . LEU A 1 84 ? 12.603 7.396 -5.958 1.00 86.88 84 LEU A N 1
ATOM 702 C CA . LEU A 1 84 ? 14.039 7.089 -6.002 1.00 86.88 84 LEU A CA 1
ATOM 703 C C . LEU A 1 84 ? 14.342 5.796 -6.768 1.00 86.88 84 LEU A C 1
ATOM 705 O O . LEU A 1 84 ? 15.362 5.699 -7.448 1.00 86.88 84 LEU A O 1
ATOM 709 N N . LEU A 1 85 ? 13.448 4.819 -6.673 1.00 81.94 85 LEU A N 1
ATOM 710 C CA . LEU A 1 85 ? 13.564 3.516 -7.313 1.00 81.94 85 LEU A CA 1
ATOM 711 C C . LEU A 1 85 ? 13.331 3.581 -8.822 1.00 81.94 85 LEU A C 1
ATOM 713 O O . LEU A 1 85 ? 14.045 2.927 -9.573 1.00 81.94 85 LEU A O 1
ATOM 717 N N . ILE A 1 86 ? 12.409 4.435 -9.274 1.00 82.31 86 ILE A N 1
ATOM 718 C CA . ILE A 1 86 ? 12.232 4.737 -10.702 1.00 82.31 86 ILE A CA 1
ATOM 719 C C . ILE A 1 86 ? 13.499 5.394 -11.275 1.00 82.31 86 ILE A C 1
ATOM 721 O O . ILE A 1 86 ? 13.901 5.076 -12.389 1.00 82.31 86 ILE A O 1
ATOM 725 N N . GLN A 1 87 ? 14.162 6.270 -10.511 1.00 85.25 87 GLN A N 1
ATOM 726 C CA . GLN A 1 87 ? 15.411 6.917 -10.942 1.00 85.25 87 GLN A CA 1
ATOM 727 C C . GLN A 1 87 ? 16.614 5.962 -10.949 1.00 85.25 87 GLN A C 1
ATOM 729 O O . GLN A 1 87 ? 17.583 6.179 -11.675 1.00 85.25 87 GLN A O 1
ATOM 734 N N . LYS A 1 88 ? 16.592 4.925 -10.105 1.00 82.50 88 LYS A N 1
ATOM 735 C CA . LYS A 1 88 ? 17.695 3.976 -9.916 1.00 82.50 88 LYS A CA 1
ATOM 736 C C . LYS A 1 88 ? 17.146 2.544 -9.794 1.00 82.50 88 LYS A C 1
ATOM 738 O O . LYS A 1 88 ? 17.114 2.005 -8.688 1.00 82.50 88 LYS A O 1
ATOM 743 N N . PRO A 1 89 ? 16.763 1.900 -10.911 1.00 71.31 89 PRO A N 1
ATOM 744 C CA . PRO A 1 89 ? 16.054 0.613 -10.909 1.00 71.31 89 PRO A CA 1
ATOM 745 C C . PRO A 1 89 ? 16.867 -0.569 -10.354 1.00 71.31 89 PRO A C 1
ATOM 747 O O . PRO A 1 89 ? 16.285 -1.577 -9.968 1.00 71.31 89 PRO A O 1
ATOM 750 N N . ASN A 1 90 ? 18.193 -0.429 -10.226 1.00 70.19 90 ASN A N 1
ATOM 751 C CA . ASN A 1 90 ? 19.057 -1.407 -9.550 1.00 70.19 90 ASN A CA 1
ATOM 752 C C . ASN A 1 90 ? 18.879 -1.447 -8.019 1.00 70.19 90 ASN A C 1
ATOM 754 O O . ASN A 1 90 ? 19.505 -2.273 -7.354 1.00 70.19 90 ASN A O 1
ATOM 758 N N . LEU A 1 91 ? 18.075 -0.555 -7.431 1.00 62.34 91 LEU A N 1
ATOM 759 C CA . LEU A 1 91 ? 17.756 -0.609 -6.006 1.00 62.34 91 LEU A CA 1
ATOM 760 C C . LEU A 1 91 ? 16.848 -1.804 -5.684 1.00 62.34 91 LEU A C 1
ATOM 762 O O . LEU A 1 91 ? 15.898 -2.130 -6.391 1.00 62.34 91 LEU A O 1
ATOM 766 N N . PHE A 1 92 ? 17.157 -2.453 -4.565 1.00 73.06 92 PHE A N 1
ATOM 767 C CA . PHE A 1 92 ? 16.550 -3.700 -4.120 1.00 73.06 92 PHE A CA 1
ATOM 768 C C . PHE A 1 92 ? 15.062 -3.539 -3.767 1.00 73.06 92 PHE A C 1
ATOM 770 O O . PHE A 1 92 ? 14.704 -3.296 -2.612 1.00 73.06 92 PHE A O 1
ATOM 777 N N . TRP A 1 93 ? 14.182 -3.768 -4.744 1.00 73.12 93 TRP A N 1
ATOM 778 C CA . TRP A 1 93 ? 12.737 -3.966 -4.541 1.00 73.12 93 TRP A CA 1
ATOM 779 C C . TRP A 1 93 ? 12.432 -4.926 -3.381 1.00 73.12 93 TRP A C 1
ATOM 781 O O . TRP A 1 93 ? 11.542 -4.675 -2.568 1.00 73.12 93 TRP A O 1
ATOM 791 N N . TRP A 1 94 ? 13.248 -5.973 -3.252 1.00 74.69 94 TRP A N 1
ATOM 792 C CA . TRP A 1 94 ? 13.188 -6.978 -2.190 1.00 74.69 94 TRP A CA 1
ATOM 793 C C . TRP A 1 94 ? 13.479 -6.451 -0.781 1.00 74.69 94 TRP A C 1
ATOM 795 O O . TRP A 1 94 ? 13.147 -7.132 0.178 1.00 74.69 94 TRP A O 1
ATOM 805 N N . ILE A 1 95 ? 14.087 -5.272 -0.632 1.00 81.94 95 ILE A N 1
ATOM 806 C CA . ILE A 1 95 ? 14.327 -4.625 0.670 1.00 81.94 95 ILE A CA 1
ATOM 807 C C . ILE A 1 95 ? 13.232 -3.596 0.953 1.00 81.94 95 ILE A C 1
ATOM 809 O O . ILE A 1 95 ? 12.700 -3.528 2.059 1.00 81.94 95 ILE A O 1
ATOM 813 N N . ILE A 1 96 ? 12.866 -2.814 -0.063 1.00 82.12 96 ILE A N 1
ATOM 814 C CA . ILE A 1 96 ? 11.874 -1.744 0.055 1.00 82.12 96 ILE A CA 1
ATOM 815 C C . ILE A 1 96 ? 10.503 -2.325 0.418 1.00 82.12 96 ILE A C 1
ATOM 817 O O . ILE A 1 96 ? 9.876 -1.854 1.367 1.00 82.12 96 ILE A O 1
ATOM 821 N N . LEU A 1 97 ? 10.061 -3.382 -0.271 1.00 82.12 97 LEU A N 1
ATOM 822 C CA . LEU A 1 97 ? 8.753 -3.987 -0.014 1.00 82.12 97 LEU A CA 1
ATOM 823 C C . LEU A 1 97 ? 8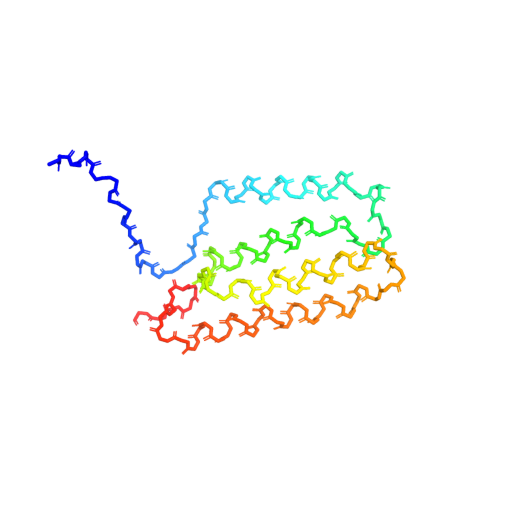.606 -4.489 1.432 1.00 82.12 97 LEU A C 1
ATOM 825 O O . LEU A 1 97 ? 7.671 -4.038 2.090 1.00 82.12 97 LEU A O 1
ATOM 829 N N . PRO A 1 98 ? 9.510 -5.318 1.995 1.00 87.62 98 PRO A N 1
ATOM 830 C CA . PRO A 1 98 ? 9.399 -5.740 3.391 1.00 87.62 98 PRO A CA 1
ATOM 831 C C . PRO A 1 98 ? 9.398 -4.593 4.400 1.00 87.62 98 PRO A C 1
ATOM 833 O O . PRO A 1 98 ? 8.675 -4.666 5.393 1.00 87.62 98 PRO A O 1
ATOM 836 N N . ILE A 1 99 ? 10.167 -3.525 4.162 1.00 90.31 99 ILE A N 1
ATOM 837 C CA . ILE A 1 99 ? 10.194 -2.358 5.056 1.00 90.31 99 ILE A CA 1
ATOM 838 C C . ILE A 1 99 ? 8.826 -1.671 5.074 1.00 90.31 99 ILE A C 1
ATOM 840 O O . ILE A 1 99 ? 8.270 -1.425 6.146 1.00 90.31 99 ILE A O 1
ATOM 844 N N . PHE A 1 100 ? 8.256 -1.389 3.901 1.00 90.94 100 PHE A N 1
ATOM 845 C CA . PHE A 1 100 ? 6.960 -0.714 3.813 1.00 90.94 100 PHE A CA 1
ATOM 846 C C . PHE A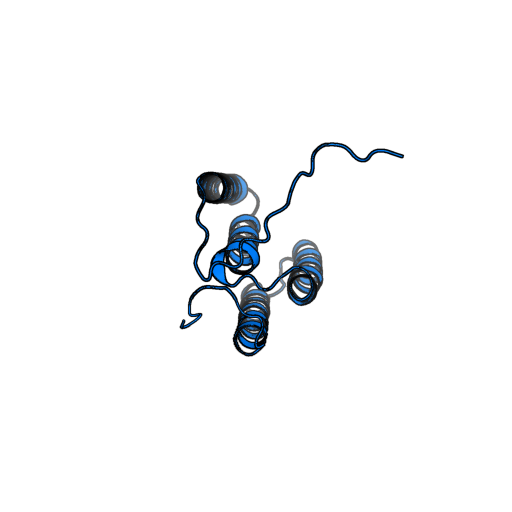 1 100 ? 5.788 -1.612 4.196 1.00 90.94 100 PHE A C 1
ATOM 848 O O . PHE A 1 100 ? 4.804 -1.114 4.745 1.00 90.94 100 PHE A O 1
ATOM 855 N N . GLU A 1 101 ? 5.902 -2.919 3.977 1.00 90.88 101 GLU A N 1
ATOM 856 C CA . GLU A 1 101 ? 4.941 -3.906 4.460 1.00 90.88 101 GLU A CA 1
ATOM 857 C C . GLU A 1 101 ? 4.956 -3.956 5.993 1.00 90.88 101 GLU A C 1
ATOM 859 O O . GLU A 1 101 ? 3.910 -3.867 6.634 1.00 90.88 101 GLU A O 1
ATOM 864 N N . SER A 1 102 ? 6.146 -3.976 6.599 1.00 92.31 102 SER A N 1
ATOM 865 C CA . SER A 1 102 ? 6.304 -3.921 8.056 1.00 92.31 102 SER A CA 1
ATOM 866 C C . SER A 1 102 ? 5.735 -2.623 8.626 1.00 92.31 102 SER A C 1
ATOM 868 O O . SER A 1 102 ? 4.968 -2.654 9.587 1.00 92.31 102 SER A O 1
ATOM 870 N N . LEU A 1 103 ? 6.033 -1.478 8.002 1.00 92.44 103 LEU A N 1
ATOM 871 C CA . LEU A 1 103 ? 5.488 -0.180 8.403 1.00 92.44 103 LEU A CA 1
ATOM 872 C C . LEU A 1 103 ? 3.954 -0.161 8.333 1.00 92.44 103 LEU A C 1
ATOM 874 O O . LEU A 1 103 ? 3.301 0.333 9.252 1.00 92.44 103 LEU A O 1
ATOM 878 N N . LYS A 1 104 ? 3.373 -0.750 7.280 1.00 92.50 104 LYS A N 1
ATOM 879 C CA . LYS A 1 104 ? 1.922 -0.910 7.116 1.00 92.50 104 LYS A CA 1
ATOM 880 C C . LYS A 1 104 ? 1.313 -1.658 8.302 1.00 92.50 104 LYS A C 1
ATOM 882 O O . LYS A 1 104 ? 0.372 -1.166 8.926 1.00 92.50 104 LYS A O 1
ATOM 887 N N . PHE A 1 105 ? 1.881 -2.811 8.656 1.00 90.81 105 PHE A N 1
ATOM 888 C CA . PHE A 1 105 ? 1.413 -3.621 9.783 1.00 90.81 105 PHE A CA 1
ATOM 889 C C . PHE A 1 105 ? 1.631 -2.948 11.140 1.00 90.81 105 PHE A C 1
ATOM 891 O O . PHE A 1 105 ? 0.775 -3.066 12.019 1.00 90.81 105 PHE A O 1
ATOM 898 N N . ILE A 1 106 ? 2.722 -2.201 11.317 1.00 91.81 106 ILE A N 1
ATOM 899 C CA . ILE A 1 106 ? 2.965 -1.408 12.529 1.00 91.81 106 ILE A CA 1
ATOM 900 C C . ILE A 1 106 ? 1.857 -0.366 12.707 1.00 91.81 106 ILE A C 1
ATOM 902 O O . ILE A 1 106 ? 1.266 -0.290 13.783 1.00 91.81 106 ILE A O 1
ATOM 906 N N . LEU A 1 107 ? 1.514 0.388 11.659 1.00 90.25 107 LEU A N 1
ATOM 907 C CA . LEU A 1 107 ? 0.445 1.391 11.716 1.00 90.25 107 LEU A CA 1
ATOM 908 C C . LEU A 1 107 ? -0.924 0.767 11.999 1.00 90.25 107 LEU A C 1
ATOM 910 O O . LEU A 1 107 ? -1.678 1.286 12.825 1.00 90.25 107 LEU A O 1
ATOM 914 N N . ILE A 1 108 ? -1.220 -0.374 11.369 1.00 87.88 108 ILE A N 1
ATOM 915 C CA . ILE A 1 108 ? -2.422 -1.165 11.660 1.00 87.88 108 ILE A CA 1
ATOM 916 C C . ILE A 1 108 ? -2.444 -1.567 13.140 1.00 87.88 108 ILE A C 1
ATOM 918 O O .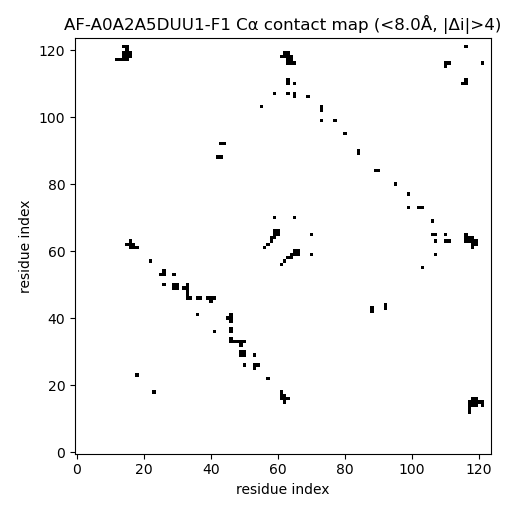 ILE A 1 108 ? -3.440 -1.351 13.825 1.00 87.88 108 ILE A O 1
ATOM 922 N N . THR A 1 109 ? -1.333 -2.085 13.664 1.00 87.94 109 THR A N 1
ATOM 923 C CA . THR A 1 109 ? -1.222 -2.538 15.058 1.00 87.94 109 THR A CA 1
ATOM 924 C C . THR A 1 109 ? -1.386 -1.386 16.048 1.00 87.94 109 THR A C 1
ATOM 926 O O . THR A 1 109 ? -2.106 -1.522 17.035 1.00 87.94 109 THR A O 1
ATOM 929 N N . ILE A 1 110 ? -0.759 -0.235 15.783 1.00 87.69 110 ILE A N 1
ATOM 930 C CA . ILE A 1 110 ? -0.915 0.984 16.590 1.00 87.69 110 ILE A CA 1
ATOM 931 C C . ILE A 1 110 ? -2.385 1.397 16.627 1.00 87.69 110 ILE A C 1
ATOM 933 O O . ILE A 1 110 ? -2.908 1.720 17.693 1.00 87.69 110 ILE A O 1
ATOM 937 N N . LYS A 1 111 ? -3.076 1.345 15.483 1.00 86.00 111 LYS A N 1
ATOM 938 C CA . LYS A 1 111 ? -4.493 1.686 15.426 1.00 86.00 111 LYS A CA 1
ATOM 939 C C . LYS A 1 111 ? -5.360 0.687 16.179 1.00 86.00 111 LYS A C 1
ATOM 941 O O . LYS A 1 111 ? -6.217 1.134 16.932 1.00 86.00 111 LYS A O 1
ATOM 946 N N . ILE A 1 112 ? -5.141 -0.615 16.014 1.00 82.81 112 ILE A N 1
ATOM 947 C CA . ILE A 1 112 ? -5.882 -1.652 16.748 1.00 82.81 112 ILE A CA 1
ATOM 948 C C . ILE A 1 112 ? -5.724 -1.452 18.260 1.00 82.81 112 ILE A C 1
ATOM 950 O O . ILE A 1 112 ? -6.693 -1.571 19.002 1.00 82.81 112 ILE A O 1
ATOM 954 N N . LYS A 1 113 ? -4.520 -1.084 18.717 1.00 83.00 113 LYS A N 1
ATOM 955 C CA . LYS A 1 113 ? -4.247 -0.769 20.128 1.00 83.00 113 LYS A CA 1
ATOM 956 C C . LYS A 1 113 ? -4.813 0.580 20.579 1.00 83.00 113 LYS A C 1
ATOM 958 O O . LYS A 1 113 ? -4.972 0.800 21.776 1.00 83.00 113 LYS A O 1
ATOM 963 N N . SER A 1 114 ? -5.112 1.493 19.655 1.00 77.06 114 SER A N 1
ATOM 964 C CA . SER A 1 114 ? -5.783 2.748 19.983 1.00 77.06 114 SER A CA 1
ATOM 965 C C . SER A 1 114 ? -7.259 2.461 20.268 1.00 77.06 114 SER A C 1
ATOM 967 O O . SER A 1 114 ? -7.950 1.887 19.430 1.00 77.06 114 SER A O 1
ATOM 969 N N . GLY A 1 115 ? -7.776 2.887 21.423 1.00 67.69 115 GLY A N 1
ATOM 970 C CA . GLY A 1 115 ? -9.169 2.654 21.851 1.00 67.69 115 GLY A CA 1
ATOM 971 C C . GLY A 1 115 ? -10.262 3.278 20.962 1.00 67.69 115 GLY A C 1
ATOM 972 O O . GLY A 1 115 ? -11.409 3.380 21.373 1.00 67.69 115 GLY A O 1
ATOM 973 N N . SER A 1 116 ? -9.918 3.737 19.755 1.00 71.12 116 SER A N 1
ATOM 974 C CA . SER A 1 116 ? -10.811 4.272 18.719 1.00 71.12 116 SER A CA 1
ATOM 975 C C . SER A 1 116 ? -10.791 3.415 17.439 1.00 71.12 116 SER A C 1
ATOM 977 O O . SER A 1 116 ? -11.014 3.930 16.337 1.00 71.12 116 SER A O 1
ATOM 979 N N . TYR A 1 117 ? -10.465 2.126 17.553 1.00 74.94 117 TYR A N 1
ATOM 980 C CA . TYR A 1 117 ? -10.472 1.16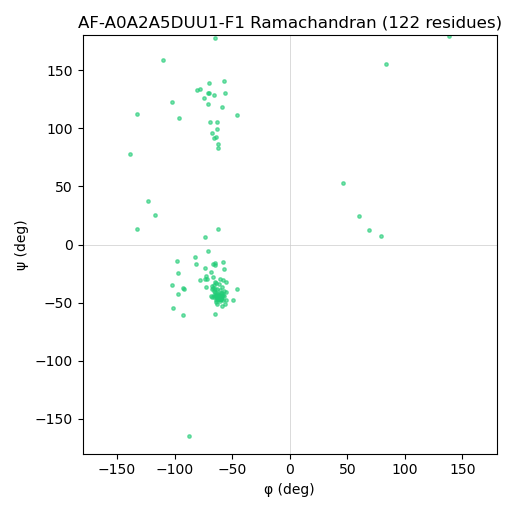9 16.447 1.00 74.94 117 TYR A CA 1
ATOM 981 C C . TYR A 1 117 ? -11.895 0.706 16.101 1.00 74.94 117 TYR A C 1
ATOM 983 O O . TYR A 1 117 ? -12.659 0.364 16.994 1.00 74.94 117 TYR A O 1
ATOM 991 N N . HIS A 1 118 ? -12.235 0.688 14.807 1.00 73.62 118 HIS A N 1
ATOM 992 C CA . HIS A 1 118 ? -13.571 0.318 14.303 1.00 73.62 118 HIS A CA 1
ATOM 993 C C . HIS A 1 118 ? -13.518 -0.679 13.123 1.00 73.62 118 HIS A C 1
ATOM 995 O O . HIS A 1 118 ? -14.492 -0.831 12.384 1.00 73.62 118 HIS A O 1
ATOM 1001 N N . GLY A 1 119 ? -12.361 -1.301 12.876 1.00 70.62 119 GLY A N 1
ATOM 1002 C CA . GLY A 1 119 ? -12.162 -2.232 11.761 1.00 70.62 119 GLY A CA 1
ATOM 1003 C C . GLY A 1 119 ? -12.539 -3.681 12.095 1.00 70.62 119 GLY A C 1
ATOM 1004 O O . GLY A 1 119 ? -13.195 -3.962 13.100 1.00 70.62 119 GLY A O 1
ATOM 1005 N N . ILE A 1 120 ? -12.100 -4.618 11.250 1.00 68.75 120 ILE A N 1
ATOM 1006 C CA . ILE A 1 120 ? -12.218 -6.068 11.508 1.00 68.75 120 ILE A CA 1
ATOM 1007 C C . ILE A 1 120 ? -11.519 -6.419 12.834 1.00 68.75 120 ILE A C 1
ATOM 1009 O O . ILE A 1 120 ? -10.457 -5.878 13.104 1.00 68.75 120 ILE A O 1
ATOM 1013 N N . PHE A 1 121 ? -12.074 -7.322 13.647 1.00 67.25 121 PHE A N 1
ATOM 1014 C CA . PHE A 1 121 ? -11.598 -7.682 15.003 1.00 67.25 121 PHE A CA 1
ATOM 1015 C C . PHE A 1 121 ? -11.977 -6.720 16.139 1.00 67.25 121 PHE A C 1
ATOM 1017 O O . PHE A 1 121 ? -11.530 -6.915 17.268 1.00 67.25 121 PHE A O 1
ATOM 1024 N N . MET A 1 122 ? -12.825 -5.716 15.899 1.00 62.66 122 MET A N 1
ATOM 1025 C CA . MET A 1 122 ? -13.483 -5.031 17.012 1.00 62.66 122 MET A CA 1
ATOM 1026 C C . MET A 1 122 ? -14.487 -5.998 17.656 1.00 62.66 122 MET A C 1
ATOM 1028 O O . MET A 1 122 ? -15.534 -6.290 17.077 1.00 62.66 122 MET A O 1
ATOM 1032 N N . ASN A 1 123 ? -14.140 -6.528 18.830 1.00 53.62 123 ASN A N 1
ATOM 1033 C CA . ASN A 1 123 ? -15.069 -7.302 19.647 1.00 53.62 123 ASN A CA 1
ATOM 1034 C C . ASN A 1 123 ? -16.111 -6.336 20.233 1.00 53.62 123 ASN A C 1
ATOM 1036 O O . ASN A 1 123 ? -15.737 -5.271 20.728 1.00 53.62 123 ASN A O 1
ATOM 1040 N N . LYS A 1 124 ? -17.397 -6.681 20.102 1.00 50.09 124 LYS A N 1
ATOM 1041 C CA . LYS A 1 124 ? -18.496 -5.957 20.758 1.00 50.09 124 LYS A CA 1
ATOM 1042 C C . LYS A 1 124 ? -18.446 -6.143 22.268 1.00 50.09 124 LYS A C 1
ATOM 1044 O O . LYS A 1 124 ? -18.039 -7.245 22.698 1.00 50.09 124 LYS A O 1
#

Mean predicted aligned error: 9.05 Å

Foldseek 3Di:
DDDDDDPPPPPPLAFEFDDDPVLVVQLVVLVVQLVVCCVVPVQLSVSCVSVVVSVLVSCCVGAWVLDDVLVCVQVVVLVVVVVVCVVPVPPDSVVSVVVSVVSSVVSSVVSVPPPSIRGPPPDD

Radius of gyration: 17.72 Å; Cα contacts (8 Å, |Δi|>4): 91; chains: 1; bounding box: 50×40×43 Å

pLDDT: mean 79.44, std 14.28, range [38.88, 94.38]

Sequence (124 aa):
MRWGPFLTFSVQKEAGFRFNLIDLGLICFLSITSWLLLPVLKEGYLFLIPLYIGYSFFLFCNVFRIGNKLEPFWYIPFSIALYLLIQKPNLFWWIILPIFESLKFILITIKIKSGSYHGIFMNK

Secondary structure (DSSP, 8-state):
----S----------S----HHHHHHHHHHHHHHHHHTTTS-GGGGGGHHHHHHHHHHIIIIIS---TTTTHHHHHHHHHHHHHHHH-TTS-HHHHHHHHHHHHHHHHHHHHHSTT--STT---